Protein AF-A0A375Z1G5-F1 (afdb_monomer_lite)

Secondary structure (DSSP, 8-state):
--HHHHHHHHHHHHHHHHTSEEEEET-STTS--BPPP-TTSEEEEEEEEEETHHHHHHHHHS------SEEEEEEEE--

Structure (mmCIF, N/CA/C/O backbone):
data_AF-A0A375Z1G5-F1
#
_entry.id   AF-A0A375Z1G5-F1
#
loop_
_atom_site.group_PDB
_atom_site.id
_atom_site.type_symbol
_atom_site.label_atom_id
_atom_site.label_alt_id
_atom_site.label_comp_id
_atom_site.label_asym_id
_atom_site.label_entity_id
_atom_site.label_seq_id
_atom_site.pdbx_PDB_ins_code
_atom_site.Cartn_x
_atom_site.Cartn_y
_atom_site.Cartn_z
_atom_site.occupancy
_atom_site.B_iso_or_equiv
_atom_site.auth_seq_id
_atom_site.auth_comp_id
_atom_site.auth_asym_id
_atom_site.auth_atom_id
_atom_site.pdbx_PDB_model_num
ATOM 1 N N . MET A 1 1 ? -27.040 3.320 22.224 1.00 61.25 1 MET A N 1
ATOM 2 C CA . MET A 1 1 ? -25.838 2.574 21.782 1.00 61.25 1 MET A CA 1
ATOM 3 C C . MET A 1 1 ? -24.897 2.468 22.976 1.00 61.25 1 MET A C 1
ATOM 5 O O . MET A 1 1 ? -24.519 3.498 23.518 1.00 61.25 1 MET A O 1
ATOM 9 N N . THR A 1 2 ? -24.614 1.269 23.494 1.00 87.00 2 THR A N 1
ATOM 10 C CA . THR A 1 2 ? -23.722 1.121 24.662 1.00 87.00 2 THR A CA 1
ATOM 11 C C . THR A 1 2 ? -22.288 1.503 24.278 1.00 87.00 2 THR A C 1
ATOM 13 O O . THR A 1 2 ? -21.892 1.319 23.128 1.00 87.00 2 THR A O 1
ATOM 16 N N . LYS A 1 3 ? -21.484 2.016 25.225 1.00 89.69 3 LYS A N 1
ATOM 17 C CA . LYS A 1 3 ? -20.083 2.427 24.969 1.00 89.69 3 LYS A CA 1
ATOM 18 C C . LYS A 1 3 ? -19.274 1.345 24.236 1.00 89.69 3 LYS A C 1
ATOM 20 O O . LYS A 1 3 ? -18.501 1.657 23.340 1.00 89.69 3 LYS A O 1
ATOM 25 N N . LYS A 1 4 ? -19.519 0.070 24.5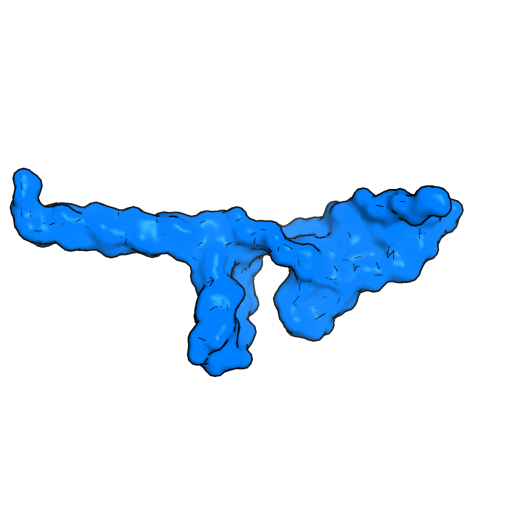63 1.00 93.81 4 LYS A N 1
ATOM 26 C CA . LYS A 1 4 ? -18.889 -1.092 23.915 1.00 93.81 4 LYS A CA 1
ATOM 27 C C . LYS A 1 4 ? -19.213 -1.192 22.421 1.00 93.81 4 LYS A C 1
ATOM 29 O O . LYS A 1 4 ? -18.323 -1.468 21.628 1.00 93.81 4 LYS A O 1
ATOM 34 N N . VAL A 1 5 ? -20.463 -0.931 22.037 1.00 94.31 5 VAL A N 1
ATOM 35 C CA . VAL A 1 5 ? -20.895 -0.965 20.631 1.00 94.31 5 VAL A CA 1
ATOM 36 C C . VAL A 1 5 ? -20.249 0.171 19.843 1.00 94.31 5 VAL A C 1
ATOM 38 O O . VAL A 1 5 ? -19.781 -0.056 18.735 1.00 94.31 5 VAL A O 1
ATOM 41 N N . VAL A 1 6 ? -20.156 1.372 20.423 1.00 95.31 6 VAL A N 1
ATOM 42 C CA . VAL A 1 6 ? -19.481 2.504 19.766 1.00 95.31 6 VAL A CA 1
ATOM 43 C C . VAL A 1 6 ? -18.008 2.185 19.516 1.00 95.31 6 VAL A C 1
ATOM 45 O O . VAL A 1 6 ? -17.531 2.355 18.399 1.00 95.31 6 VAL A O 1
ATOM 48 N N . VAL A 1 7 ? -17.305 1.655 20.521 1.00 96.38 7 VAL A N 1
ATOM 49 C CA . VAL A 1 7 ? -15.898 1.255 20.373 1.00 96.38 7 VAL A CA 1
ATOM 50 C C . VAL A 1 7 ? -15.738 0.188 19.290 1.00 96.38 7 VAL A C 1
ATOM 52 O O . VAL A 1 7 ? -14.868 0.327 18.437 1.00 96.38 7 VAL A O 1
ATOM 55 N N . ALA A 1 8 ? -16.597 -0.834 19.271 1.00 95.94 8 ALA A N 1
ATOM 56 C CA . ALA A 1 8 ? -16.540 -1.879 18.251 1.00 95.94 8 ALA A CA 1
ATOM 57 C C . ALA A 1 8 ? -16.711 -1.312 16.832 1.00 95.94 8 ALA A C 1
ATOM 59 O O . ALA A 1 8 ? -15.933 -1.643 15.942 1.00 95.94 8 ALA A O 1
ATOM 60 N N . VAL A 1 9 ? -17.683 -0.417 16.631 1.00 96.94 9 VAL A N 1
ATOM 61 C CA . VAL A 1 9 ? -17.922 0.223 15.329 1.00 96.94 9 VAL A CA 1
ATOM 62 C C . VAL A 1 9 ? -16.726 1.068 14.896 1.00 96.94 9 VAL A C 1
ATOM 64 O O . VAL A 1 9 ? -16.311 0.979 13.745 1.00 96.94 9 VAL A O 1
ATOM 67 N N . VAL A 1 10 ? -16.139 1.846 15.809 1.00 96.94 10 VAL A N 1
ATOM 68 C CA . VAL A 1 10 ? -14.961 2.672 15.504 1.00 96.94 10 VAL A CA 1
ATOM 69 C C . VAL A 1 10 ? -13.770 1.804 15.103 1.00 96.94 10 VAL A C 1
ATOM 71 O O . VAL A 1 10 ? -13.133 2.072 14.088 1.00 96.94 10 VAL A O 1
ATOM 74 N N . VAL A 1 11 ? -13.493 0.739 15.859 1.00 96.81 11 VAL A N 1
ATOM 75 C CA . VAL A 1 11 ? -12.378 -0.173 15.568 1.00 96.81 11 VAL A CA 1
ATOM 76 C C . VAL A 1 11 ? -12.577 -0.865 14.221 1.00 96.81 11 VAL A C 1
ATOM 78 O O . VAL A 1 11 ? -11.664 -0.873 13.398 1.00 96.81 11 VAL A O 1
ATOM 81 N N . LEU A 1 12 ? -13.772 -1.400 13.959 1.00 97.25 12 LEU A N 1
ATOM 82 C CA . LEU A 1 12 ? -14.077 -2.053 12.685 1.00 97.25 12 LEU A CA 1
ATOM 83 C C . LEU A 1 12 ? -14.010 -1.073 11.509 1.00 97.25 12 LEU A C 1
ATOM 85 O O . LEU A 1 12 ? -13.466 -1.419 10.464 1.00 97.25 12 LEU A O 1
ATOM 89 N N . GLY A 1 13 ? -14.502 0.155 11.686 1.00 97.62 13 GLY A N 1
ATOM 90 C CA . GLY A 1 13 ? -14.397 1.206 10.677 1.00 97.62 13 GLY A CA 1
ATOM 91 C C . GLY A 1 13 ? -12.944 1.547 10.350 1.00 97.62 13 GLY A C 1
ATOM 92 O O . GLY A 1 13 ? -12.576 1.630 9.180 1.00 97.62 13 GLY A O 1
ATOM 93 N N . PHE A 1 14 ? -12.093 1.668 11.371 1.00 97.00 14 PHE A N 1
ATOM 94 C CA . PHE A 1 14 ? -10.670 1.946 11.186 1.00 97.00 14 PHE A CA 1
ATOM 95 C C . PHE A 1 14 ? -9.939 0.805 10.464 1.00 97.00 14 PHE A C 1
ATOM 97 O O . PHE A 1 14 ? -9.175 1.051 9.532 1.00 97.00 14 PHE A O 1
ATOM 104 N N . LEU A 1 15 ? -10.219 -0.450 10.831 1.00 96.25 15 LEU A N 1
ATOM 105 C CA . LEU A 1 15 ? -9.686 -1.618 10.123 1.00 96.25 15 LEU A CA 1
ATOM 106 C C . LEU A 1 15 ? -10.167 -1.671 8.666 1.00 96.25 15 LEU A C 1
ATOM 108 O O . LEU A 1 15 ? -9.380 -1.985 7.776 1.00 96.25 15 LEU A O 1
ATOM 112 N N . GLY A 1 16 ? -11.428 -1.311 8.411 1.00 95.81 16 GLY A N 1
ATOM 113 C CA . GLY A 1 16 ? -11.975 -1.202 7.060 1.00 95.81 16 GLY A CA 1
ATOM 114 C C . GLY A 1 16 ? -11.235 -0.172 6.204 1.00 95.81 16 GLY A C 1
ATOM 115 O O . GLY A 1 16 ? -10.889 -0.468 5.063 1.00 95.81 16 GLY A O 1
ATOM 116 N N . LEU A 1 17 ? -10.921 1.001 6.764 1.00 96.00 17 LEU A N 1
ATOM 117 C CA . LEU A 1 17 ? -10.128 2.033 6.081 1.00 96.00 17 LEU A CA 1
ATOM 118 C C . LEU A 1 17 ? -8.717 1.539 5.737 1.00 96.00 17 LEU A C 1
ATOM 120 O O . LEU A 1 17 ? -8.246 1.739 4.620 1.00 96.00 17 LEU A O 1
ATOM 124 N N . LEU A 1 18 ? -8.056 0.856 6.673 1.00 94.38 18 LEU A N 1
ATOM 125 C CA . LEU A 1 18 ? -6.722 0.286 6.463 1.00 94.38 18 LEU A CA 1
ATOM 126 C C . LEU A 1 18 ? -6.702 -0.828 5.406 1.00 94.38 18 LEU A C 1
ATOM 128 O O . LEU A 1 18 ? -5.681 -1.037 4.749 1.00 94.38 18 LEU A O 1
ATOM 132 N N . ALA A 1 19 ? -7.824 -1.524 5.232 1.00 94.25 19 ALA A N 1
ATOM 133 C CA . ALA A 1 19 ? -7.993 -2.575 4.240 1.00 94.25 19 ALA A CA 1
ATOM 134 C C . ALA A 1 19 ? -8.331 -2.047 2.834 1.00 94.25 19 ALA A C 1
ATOM 136 O O . ALA A 1 19 ? -8.395 -2.859 1.908 1.00 94.25 19 ALA A O 1
ATOM 137 N N . LEU A 1 20 ? -8.543 -0.736 2.648 1.00 95.25 20 LEU A N 1
ATOM 138 C CA . LEU A 1 20 ? -8.861 -0.170 1.337 1.00 95.25 20 LEU A CA 1
ATOM 139 C C . LEU A 1 20 ? -7.723 -0.418 0.334 1.00 95.25 20 LEU A C 1
ATOM 141 O O . LEU A 1 20 ? -6.551 -0.227 0.677 1.00 95.25 20 LEU A O 1
ATOM 145 N N . PRO A 1 21 ? -8.049 -0.826 -0.907 1.00 93.00 21 PRO A N 1
ATOM 146 C CA . PRO A 1 21 ? -7.050 -1.082 -1.928 1.00 93.00 21 PRO A CA 1
ATOM 147 C C . PRO A 1 21 ? -6.456 0.235 -2.431 1.00 93.00 21 PRO A C 1
ATOM 149 O O . PRO A 1 21 ? -7.160 1.068 -3.003 1.00 93.00 21 PRO A O 1
ATOM 152 N N . VAL A 1 22 ? -5.145 0.384 -2.290 1.00 90.00 22 VAL A N 1
ATOM 153 C CA . VAL A 1 22 ? -4.365 1.451 -2.920 1.00 90.00 22 VAL A CA 1
ATOM 154 C C . VAL A 1 22 ? -3.537 0.870 -4.058 1.00 90.00 22 VAL A C 1
ATOM 156 O O . VAL A 1 22 ? -3.003 -0.235 -3.949 1.00 90.00 22 VAL A O 1
ATOM 159 N N . LYS A 1 23 ? -3.480 1.590 -5.182 1.00 86.19 23 LYS A N 1
ATOM 160 C CA . LYS A 1 23 ? -2.674 1.208 -6.344 1.00 86.19 23 LYS A CA 1
ATOM 161 C C . LYS A 1 23 ? -1.301 1.851 -6.207 1.00 86.19 23 LYS A C 1
ATOM 163 O O . LYS A 1 23 ? -1.206 3.074 -6.210 1.00 86.19 23 LYS A O 1
ATOM 168 N N . GLU A 1 24 ? -0.263 1.029 -6.143 1.00 81.19 24 GLU A N 1
ATOM 169 C CA . GLU A 1 24 ? 1.118 1.488 -6.239 1.00 81.19 24 GLU A CA 1
ATOM 170 C C . GLU A 1 24 ? 1.722 1.061 -7.573 1.00 81.19 24 GLU A C 1
ATOM 172 O O . GLU A 1 24 ? 1.725 -0.118 -7.944 1.00 81.19 24 GLU A O 1
ATOM 177 N N . LEU A 1 25 ? 2.208 2.060 -8.307 1.00 76.75 25 LEU A N 1
ATOM 178 C CA . LEU A 1 25 ? 3.030 1.873 -9.495 1.00 76.75 25 LEU A CA 1
ATOM 179 C C . LEU A 1 25 ? 4.417 1.393 -9.069 1.00 76.75 25 LEU A C 1
ATOM 181 O O . LEU A 1 25 ? 4.888 1.725 -7.985 1.00 76.75 25 LEU A O 1
ATOM 185 N N . CYS A 1 26 ? 5.050 0.616 -9.940 1.00 74.88 26 CYS A N 1
ATOM 186 C CA . CYS A 1 26 ? 6.319 -0.071 -9.732 1.00 74.88 26 CYS A CA 1
ATOM 187 C C . CYS A 1 26 ? 6.290 -1.296 -8.807 1.00 74.88 26 CYS A C 1
ATOM 189 O O . CYS A 1 26 ? 7.293 -2.002 -8.744 1.00 74.88 26 CYS A O 1
ATOM 191 N N . GLY A 1 27 ? 5.171 -1.597 -8.136 1.00 62.75 27 GLY A N 1
ATOM 192 C CA . GLY A 1 27 ? 5.136 -2.609 -7.075 1.00 62.75 27 GLY A CA 1
ATOM 193 C C . GLY A 1 27 ? 6.068 -2.262 -5.909 1.00 62.75 27 GLY A C 1
ATOM 194 O O . GLY A 1 27 ? 6.873 -1.336 -5.992 1.00 62.75 27 GLY A O 1
ATOM 195 N N . GLY A 1 28 ? 5.953 -2.976 -4.788 1.00 64.94 28 GLY A N 1
ATOM 196 C CA . GLY A 1 28 ? 6.802 -2.701 -3.622 1.00 64.94 28 GLY A CA 1
ATOM 197 C C . GLY A 1 28 ? 8.312 -2.720 -3.942 1.00 64.94 28 GLY A C 1
ATOM 198 O O . GLY A 1 28 ? 8.749 -3.245 -4.967 1.00 64.94 28 GLY A O 1
ATOM 199 N N . GLN A 1 29 ? 9.130 -2.159 -3.046 1.00 59.03 29 GLN A N 1
ATOM 200 C CA . GLN A 1 29 ? 10.577 -2.013 -3.257 1.00 59.03 29 GLN A CA 1
ATOM 201 C C . GLN A 1 29 ? 11.279 -3.290 -3.748 1.00 59.03 29 GLN A C 1
ATOM 203 O O . GLN A 1 29 ? 11.080 -4.376 -3.203 1.00 59.03 29 GLN A O 1
ATOM 208 N N . GLY A 1 30 ? 12.144 -3.130 -4.756 1.00 59.16 30 GLY A N 1
ATOM 209 C CA . GLY A 1 30 ? 12.930 -4.212 -5.362 1.00 59.16 30 GLY A CA 1
ATOM 210 C C . GLY A 1 30 ? 12.279 -4.885 -6.576 1.00 59.16 30 GLY A C 1
ATOM 211 O O . GLY A 1 30 ? 12.869 -5.795 -7.155 1.00 59.16 30 GLY A O 1
ATOM 212 N N . LYS A 1 31 ? 11.079 -4.453 -6.982 1.00 64.00 31 LYS A N 1
ATOM 213 C CA . LYS A 1 31 ? 10.413 -4.901 -8.212 1.00 64.00 31 LYS A CA 1
ATOM 214 C C . LYS A 1 31 ? 10.864 -4.061 -9.412 1.00 64.00 31 LYS A C 1
ATOM 216 O O . LYS A 1 31 ? 11.145 -2.871 -9.289 1.00 64.00 31 LYS A O 1
ATOM 221 N N . VAL A 1 32 ? 10.920 -4.686 -10.588 1.00 67.56 32 VAL A N 1
ATOM 222 C CA . VAL A 1 32 ? 11.181 -3.982 -11.851 1.00 67.56 32 VAL A CA 1
ATOM 223 C C . VAL A 1 32 ? 9.966 -3.109 -12.163 1.00 67.56 32 VAL A C 1
ATOM 225 O O . VAL A 1 32 ? 8.877 -3.632 -12.388 1.00 67.56 32 VAL A O 1
ATOM 228 N N . CYS A 1 33 ? 10.144 -1.785 -12.126 1.00 76.88 33 CYS A N 1
ATOM 229 C CA . CYS A 1 33 ? 9.032 -0.842 -12.261 1.00 76.88 33 CYS A CA 1
ATOM 230 C C . CYS A 1 33 ? 8.432 -0.822 -13.672 1.00 76.88 33 CYS A C 1
ATOM 232 O O . CYS A 1 33 ? 7.215 -0.742 -13.844 1.00 76.88 33 CYS A O 1
ATOM 234 N N . ALA A 1 34 ? 9.305 -0.870 -14.671 1.00 82.44 34 ALA A N 1
ATOM 235 C CA . ALA A 1 34 ? 8.958 -0.694 -16.066 1.00 82.44 34 ALA A CA 1
ATOM 236 C C . ALA A 1 34 ? 9.859 -1.564 -16.941 1.00 82.44 34 ALA A C 1
ATOM 238 O O . ALA A 1 34 ? 11.021 -1.804 -16.598 1.00 82.44 34 ALA A O 1
ATOM 239 N N . THR A 1 35 ? 9.329 -2.019 -18.071 1.00 81.62 35 THR A N 1
ATOM 240 C CA . THR A 1 35 ? 10.131 -2.633 -19.133 1.00 81.62 35 THR A CA 1
ATOM 241 C C . THR A 1 35 ? 10.735 -1.569 -20.045 1.00 81.62 35 THR A C 1
ATOM 243 O O . THR A 1 35 ? 10.326 -0.407 -20.032 1.00 81.62 35 THR A O 1
ATOM 246 N N . ALA A 1 36 ? 11.690 -1.976 -20.883 1.00 83.75 36 ALA A N 1
ATOM 247 C CA . ALA A 1 36 ? 12.010 -1.205 -22.079 1.00 83.75 36 ALA A CA 1
ATOM 248 C C . ALA A 1 36 ? 10.756 -1.073 -22.979 1.00 83.75 36 ALA A C 1
ATO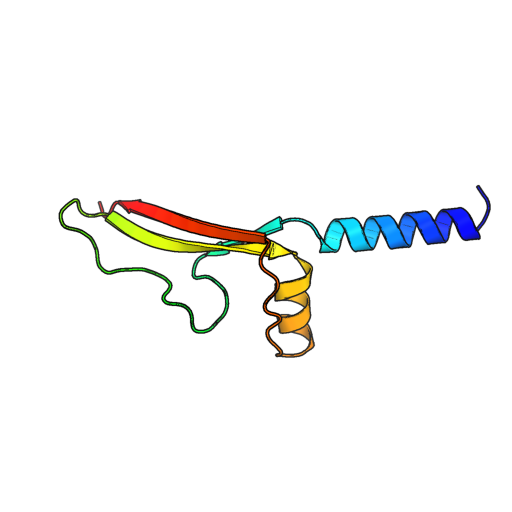M 250 O O . ALA A 1 36 ? 9.839 -1.897 -22.850 1.00 83.75 36 ALA A O 1
ATOM 251 N N . PRO A 1 37 ? 10.703 -0.053 -23.855 1.00 88.31 37 PRO A N 1
ATOM 252 C CA . PRO A 1 37 ? 9.623 0.090 -24.826 1.00 88.31 37 PRO A CA 1
ATOM 253 C C . PRO A 1 37 ? 9.566 -1.143 -25.736 1.00 88.31 37 PRO A C 1
ATOM 255 O O . PRO A 1 37 ? 10.619 -1.621 -26.161 1.00 88.31 37 PRO A O 1
ATOM 258 N N . ASP A 1 38 ? 8.369 -1.654 -26.017 1.00 86.38 38 ASP A N 1
ATOM 259 C CA . AS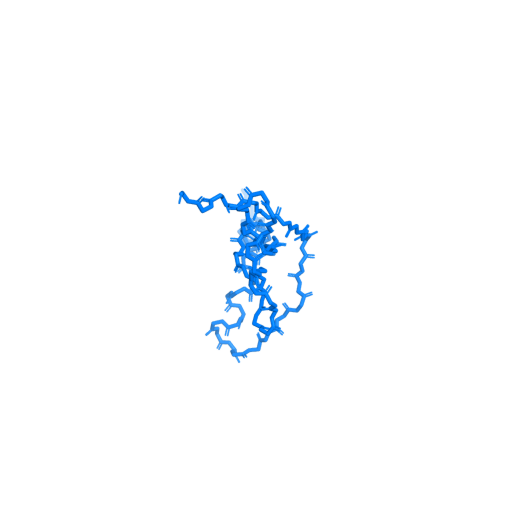P A 1 38 ? 8.180 -2.714 -27.013 1.00 86.38 38 ASP A CA 1
ATOM 260 C C . ASP A 1 38 ? 8.217 -2.175 -28.457 1.00 86.38 38 ASP A C 1
ATOM 262 O O . ASP A 1 38 ? 8.339 -0.968 -28.683 1.00 86.38 38 ASP A O 1
ATOM 266 N N . ASP A 1 39 ? 8.127 -3.080 -29.438 1.00 89.25 39 ASP A N 1
ATOM 267 C CA . ASP A 1 39 ? 8.167 -2.750 -30.872 1.00 89.25 39 ASP A CA 1
ATOM 268 C C . ASP A 1 39 ? 7.024 -1.806 -31.304 1.00 89.25 39 ASP A C 1
ATOM 270 O O . ASP A 1 39 ? 7.151 -1.086 -32.296 1.00 89.25 39 ASP A O 1
ATOM 274 N N . ASP A 1 40 ? 5.936 -1.756 -30.528 1.00 88.31 40 ASP A N 1
ATOM 275 C CA . ASP A 1 40 ? 4.783 -0.873 -30.732 1.00 88.31 40 ASP A CA 1
ATOM 276 C C . ASP A 1 40 ? 4.905 0.466 -29.962 1.00 88.31 40 ASP A C 1
ATOM 278 O O . ASP A 1 40 ? 4.024 1.337 -30.041 1.00 88.31 40 ASP A O 1
ATOM 282 N N . GLY A 1 41 ? 6.007 0.664 -29.228 1.00 87.62 41 GLY A N 1
ATOM 283 C CA . GLY A 1 41 ? 6.317 1.876 -28.472 1.00 87.62 41 GLY A CA 1
ATOM 284 C C . GLY A 1 41 ? 5.617 1.981 -27.112 1.00 87.62 41 GLY A C 1
ATOM 285 O O . GLY A 1 41 ? 5.455 3.092 -26.597 1.00 87.62 41 GLY A O 1
ATOM 286 N N . TYR A 1 42 ? 5.177 0.869 -26.517 1.00 89.12 42 TYR A N 1
ATOM 287 C CA . TYR A 1 42 ? 4.582 0.841 -25.179 1.00 89.12 42 TYR A CA 1
ATOM 288 C C . TYR A 1 42 ? 5.601 0.486 -24.095 1.00 89.12 42 TYR A C 1
ATOM 290 O O . TYR A 1 42 ? 6.380 -0.457 -24.208 1.00 89.12 42 TYR A O 1
ATOM 298 N N . ILE A 1 43 ? 5.536 1.217 -22.982 1.00 88.19 43 ILE A N 1
ATOM 299 C CA . ILE A 1 43 ? 6.192 0.868 -21.722 1.00 88.19 43 ILE A CA 1
ATOM 300 C C . ILE A 1 43 ? 5.198 0.093 -20.863 1.00 88.19 43 ILE A C 1
ATOM 302 O O . ILE A 1 43 ? 4.087 0.566 -20.595 1.00 88.19 43 ILE A O 1
ATOM 306 N N . HIS A 1 44 ? 5.618 -1.076 -20.387 1.00 88.31 44 HIS A N 1
ATOM 307 C CA . HIS A 1 44 ? 4.826 -1.920 -19.501 1.00 88.31 44 HIS A CA 1
ATOM 308 C C . HIS A 1 44 ? 5.187 -1.588 -18.057 1.00 88.31 44 HIS A C 1
ATOM 310 O O . HIS A 1 44 ? 6.251 -1.975 -17.571 1.00 88.31 44 HIS A O 1
ATOM 316 N N . TYR A 1 45 ? 4.308 -0.861 -17.368 1.00 86.75 45 TYR A N 1
ATOM 317 C CA . TYR A 1 45 ? 4.472 -0.519 -15.958 1.00 86.75 45 TYR A CA 1
ATOM 318 C C . TYR A 1 45 ? 3.827 -1.576 -15.075 1.00 86.75 45 TYR A C 1
ATOM 320 O O . TYR A 1 45 ? 2.624 -1.827 -15.153 1.00 86.75 45 TYR A O 1
ATOM 328 N N . TYR A 1 46 ? 4.614 -2.179 -14.193 1.00 85.00 46 TYR A N 1
ATOM 329 C CA . TYR A 1 46 ? 4.084 -3.099 -13.199 1.00 85.00 46 TYR A CA 1
ATOM 330 C C . TYR A 1 46 ? 3.365 -2.316 -12.094 1.00 85.00 46 TYR A C 1
ATOM 332 O O . TYR A 1 46 ? 3.878 -1.310 -11.603 1.00 85.00 46 TYR A O 1
ATOM 340 N N . TYR A 1 47 ? 2.185 -2.776 -11.678 1.00 86.69 47 TYR A N 1
ATOM 341 C CA . TYR A 1 47 ? 1.477 -2.206 -10.535 1.00 86.69 47 TYR A CA 1
ATOM 342 C C . TYR A 1 47 ? 0.981 -3.291 -9.581 1.00 86.69 47 TYR A C 1
ATOM 344 O O . TYR A 1 47 ? 0.616 -4.402 -9.978 1.00 86.69 47 TYR A O 1
ATOM 352 N N . GLU A 1 48 ? 0.898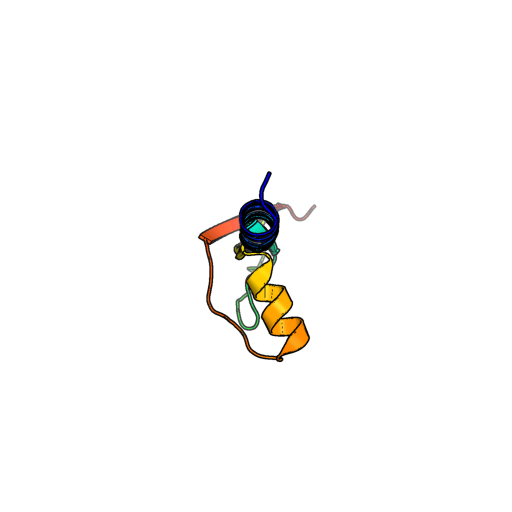 -2.931 -8.304 1.00 87.69 48 GLU A N 1
ATOM 353 C CA . GLU A 1 48 ? 0.314 -3.766 -7.260 1.00 87.69 48 GLU A CA 1
ATOM 354 C C . GLU A 1 48 ? -0.805 -2.996 -6.556 1.00 87.69 48 GLU A C 1
ATOM 356 O O . GLU A 1 48 ? -0.699 -1.804 -6.274 1.00 87.69 48 GLU A O 1
ATOM 361 N N . LYS A 1 49 ? -1.913 -3.685 -6.291 1.00 90.94 49 LYS A N 1
ATOM 362 C CA . LYS A 1 49 ? -2.966 -3.212 -5.397 1.00 90.94 49 LYS A CA 1
ATOM 363 C C . LYS A 1 49 ? -2.748 -3.860 -4.043 1.00 90.94 49 LYS A C 1
ATOM 365 O O . LYS A 1 49 ? -2.841 -5.083 -3.930 1.00 90.94 49 LYS A O 1
ATOM 370 N N . GLN A 1 50 ? -2.490 -3.050 -3.032 1.00 91.19 50 GLN A N 1
ATOM 371 C CA . GLN A 1 50 ? -2.238 -3.495 -1.664 1.00 91.19 50 GLN A CA 1
ATOM 372 C C . GLN A 1 50 ? -3.147 -2.745 -0.687 1.00 91.19 50 GLN A C 1
ATOM 374 O O . GLN A 1 50 ? -3.663 -1.685 -1.042 1.00 91.19 50 GLN A O 1
ATOM 379 N N . PRO A 1 51 ? -3.402 -3.276 0.519 1.00 93.06 51 PRO A N 1
ATOM 380 C CA . PRO A 1 51 ? -4.085 -2.505 1.546 1.00 93.06 51 PRO A CA 1
ATOM 381 C C . PRO A 1 51 ? -3.264 -1.267 1.913 1.00 93.06 51 PRO A C 1
ATOM 383 O O . PRO A 1 51 ? -2.038 -1.344 1.995 1.00 93.06 51 PRO A O 1
ATOM 386 N N . LEU A 1 52 ? -3.941 -0.151 2.201 1.00 92.44 52 LEU A N 1
ATOM 387 C CA . LEU A 1 52 ? -3.322 1.086 2.706 1.00 92.44 52 LEU A CA 1
ATOM 388 C C . LEU A 1 52 ? -2.405 0.832 3.915 1.00 92.44 52 LEU A C 1
ATOM 390 O O . LEU A 1 52 ? -1.411 1.528 4.119 1.00 92.44 52 LEU A O 1
ATOM 394 N N . LEU A 1 53 ? -2.717 -0.197 4.701 1.00 92.44 53 LEU A N 1
ATOM 395 C CA . LEU A 1 53 ? -1.886 -0.657 5.804 1.00 92.44 53 LEU A CA 1
ATOM 396 C C . LEU A 1 53 ? -0.435 -0.969 5.396 1.00 92.44 53 LEU A C 1
ATOM 398 O O . LEU A 1 53 ? 0.478 -0.669 6.160 1.00 92.44 53 LEU A O 1
ATOM 402 N N . THR A 1 54 ? -0.204 -1.563 4.223 1.00 90.31 54 THR A N 1
ATOM 403 C CA . THR A 1 54 ? 1.129 -2.011 3.792 1.00 90.31 54 THR A CA 1
ATOM 404 C C . THR A 1 54 ? 2.145 -0.861 3.708 1.00 90.31 54 THR A C 1
ATOM 406 O O . THR A 1 54 ? 3.163 -0.932 4.406 1.00 90.31 54 THR A O 1
ATOM 409 N N . PRO A 1 55 ? 1.901 0.221 2.939 1.00 86.62 55 PRO A N 1
ATOM 410 C CA . PRO A 1 55 ? 2.827 1.350 2.885 1.00 86.62 55 PRO A CA 1
ATOM 411 C C . PRO A 1 55 ? 2.916 2.110 4.215 1.00 86.62 55 PRO A C 1
ATOM 413 O O . PRO A 1 55 ? 3.984 2.619 4.550 1.00 86.62 55 PRO A O 1
ATOM 416 N N . LEU A 1 56 ? 1.845 2.144 5.020 1.00 89.94 56 LEU A N 1
ATOM 417 C CA . LEU A 1 56 ? 1.875 2.756 6.355 1.00 89.94 56 LEU A CA 1
ATOM 418 C C . LEU A 1 56 ? 2.813 2.013 7.313 1.00 89.94 56 LEU 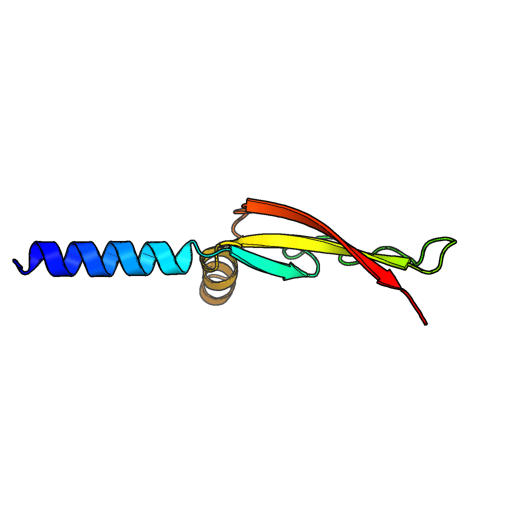A C 1
ATOM 420 O O . LEU A 1 56 ? 3.616 2.645 7.999 1.00 89.94 56 LEU A O 1
ATOM 424 N N . ILE A 1 57 ? 2.753 0.677 7.348 1.00 91.00 57 ILE A N 1
ATOM 425 C CA . ILE A 1 57 ? 3.680 -0.124 8.158 1.00 91.00 57 ILE A CA 1
ATOM 426 C C . ILE A 1 57 ? 5.114 0.135 7.706 1.00 91.00 57 ILE A C 1
ATOM 428 O O . ILE A 1 57 ? 5.984 0.314 8.560 1.00 91.00 57 ILE A O 1
ATOM 432 N N . TYR A 1 58 ? 5.364 0.199 6.397 1.00 88.00 58 TYR A N 1
ATOM 433 C CA . TYR A 1 58 ? 6.694 0.508 5.882 1.00 88.00 58 TYR A CA 1
ATOM 434 C C . TYR A 1 58 ? 7.175 1.891 6.335 1.00 88.00 58 TYR A C 1
ATOM 436 O O . TYR A 1 58 ? 8.274 2.003 6.872 1.00 88.00 58 TYR A O 1
ATOM 444 N N . ALA A 1 59 ? 6.343 2.925 6.203 1.00 88.44 59 ALA A N 1
ATOM 445 C CA . ALA A 1 59 ? 6.694 4.281 6.618 1.00 88.44 59 ALA A CA 1
ATOM 446 C C . ALA A 1 59 ? 7.022 4.382 8.120 1.00 88.44 59 ALA A C 1
ATOM 448 O O . ALA A 1 59 ? 7.899 5.149 8.506 1.00 88.44 59 ALA A O 1
ATOM 449 N N . ILE A 1 60 ? 6.340 3.600 8.964 1.00 92.69 60 ILE A N 1
ATOM 450 C CA . ILE A 1 60 ? 6.518 3.632 10.425 1.00 92.69 60 ILE A CA 1
ATOM 451 C C . ILE A 1 60 ? 7.687 2.750 10.882 1.00 92.69 60 ILE A C 1
ATOM 453 O O . ILE A 1 60 ? 8.430 3.118 11.788 1.00 92.69 60 ILE A O 1
ATOM 457 N N . THR A 1 61 ? 7.829 1.557 10.302 1.00 92.25 61 THR A N 1
ATOM 458 C CA . THR A 1 61 ? 8.734 0.509 10.813 1.00 92.25 61 THR A CA 1
ATOM 459 C C . THR A 1 61 ? 9.967 0.277 9.944 1.00 92.25 61 THR A C 1
ATOM 461 O O . THR A 1 61 ? 10.873 -0.446 10.355 1.00 92.25 61 THR A O 1
ATOM 464 N N . GLY A 1 62 ? 9.988 0.814 8.724 1.00 87.50 62 GLY A N 1
ATOM 465 C CA . GLY A 1 62 ? 10.982 0.502 7.697 1.00 87.50 62 GLY A CA 1
ATOM 466 C C . GLY A 1 62 ? 10.899 -0.931 7.157 1.00 87.50 62 GLY A C 1
ATOM 467 O O . GLY A 1 62 ? 11.737 -1.324 6.347 1.00 87.50 62 GLY A O 1
ATOM 468 N N . ARG A 1 63 ? 9.922 -1.739 7.597 1.00 84.62 63 ARG A N 1
ATOM 469 C CA . ARG A 1 63 ? 9.765 -3.137 7.177 1.00 84.62 63 ARG A CA 1
ATOM 470 C C . ARG A 1 63 ? 8.729 -3.263 6.075 1.00 84.62 63 ARG A C 1
ATOM 472 O O . ARG A 1 63 ? 7.634 -2.714 6.173 1.00 84.62 63 ARG A O 1
ATOM 479 N N . SER A 1 64 ? 9.068 -4.021 5.039 1.00 79.12 64 SER A N 1
ATOM 480 C CA . SER A 1 64 ? 8.126 -4.369 3.983 1.00 79.12 64 SER A CA 1
ATOM 481 C C . SER A 1 64 ? 7.199 -5.490 4.448 1.00 79.12 64 SER A C 1
ATOM 483 O O . SER A 1 64 ? 7.631 -6.485 5.032 1.00 79.12 64 SER A O 1
ATOM 485 N N . VAL A 1 65 ? 5.905 -5.330 4.182 1.00 82.50 65 VAL A N 1
ATOM 486 C CA . VAL A 1 65 ? 4.898 -6.364 4.428 1.00 82.50 65 VAL A CA 1
ATOM 487 C C . VAL A 1 65 ? 4.403 -6.864 3.072 1.00 82.50 65 VAL A C 1
ATOM 489 O O . VAL A 1 65 ? 3.885 -6.063 2.299 1.00 82.50 65 VAL A O 1
ATOM 492 N N . PRO A 1 66 ? 4.539 -8.159 2.740 1.00 81.75 66 PRO A N 1
ATOM 493 C CA . PRO A 1 66 ? 4.187 -8.677 1.417 1.00 81.75 66 PRO A CA 1
ATOM 494 C C . PRO A 1 66 ? 2.676 -8.948 1.282 1.00 81.75 66 PRO A C 1
ATOM 496 O O . PRO A 1 66 ? 2.261 -10.022 0.851 1.00 81.75 66 PRO A O 1
ATOM 499 N N . LEU A 1 67 ? 1.838 -7.985 1.673 1.00 85.88 67 LEU A N 1
ATOM 500 C CA . LEU A 1 67 ? 0.380 -8.058 1.564 1.00 85.88 67 LEU A CA 1
ATOM 501 C C . LEU A 1 67 ? -0.064 -7.382 0.267 1.00 85.88 67 LEU A C 1
ATOM 503 O O . LEU A 1 67 ? -0.013 -6.162 0.151 1.00 85.88 67 LEU A O 1
ATOM 507 N N . VAL A 1 68 ? -0.507 -8.185 -0.702 1.00 87.31 68 VAL A N 1
ATOM 508 C CA . VAL A 1 68 ? -0.950 -7.723 -2.024 1.00 87.31 68 VAL A CA 1
ATOM 509 C C . VAL A 1 68 ? -2.282 -8.385 -2.361 1.00 87.31 68 VAL A C 1
ATOM 511 O O . VAL A 1 68 ? -2.403 -9.603 -2.270 1.00 87.31 68 VAL A O 1
ATOM 514 N N . TYR A 1 69 ? -3.271 -7.591 -2.770 1.00 89.88 69 TYR A N 1
ATOM 515 C CA . TYR A 1 69 ? -4.574 -8.089 -3.215 1.00 89.88 69 TYR A CA 1
ATOM 516 C C . TYR A 1 69 ? -4.567 -8.498 -4.685 1.00 89.88 69 TYR A C 1
ATOM 518 O O . TYR A 1 69 ? -5.131 -9.525 -5.044 1.00 89.88 69 TYR A O 1
ATOM 526 N N . SER A 1 70 ? -3.951 -7.687 -5.547 1.00 90.19 70 SER A N 1
ATOM 527 C CA . SER A 1 70 ? -3.889 -7.946 -6.987 1.00 90.19 70 SER A CA 1
ATOM 528 C C . SER A 1 70 ? -2.642 -7.322 -7.591 1.00 90.19 70 SER A C 1
ATOM 530 O O . SER A 1 70 ? -2.115 -6.339 -7.078 1.00 90.19 70 SER A O 1
ATOM 532 N N . ARG A 1 71 ? -2.191 -7.876 -8.712 1.00 87.12 71 ARG A N 1
ATOM 533 C CA . ARG A 1 71 ? -1.025 -7.417 -9.475 1.00 87.12 71 ARG A CA 1
ATOM 534 C C . ARG A 1 71 ? -1.428 -7.274 -10.936 1.00 87.12 71 ARG A C 1
ATOM 536 O O . ARG A 1 71 ? -2.366 -7.944 -11.366 1.00 87.12 71 ARG A O 1
ATOM 543 N N . GLY A 1 72 ? -0.753 -6.413 -11.682 1.00 87.06 72 GLY A N 1
ATOM 544 C CA . GLY A 1 72 ? -1.036 -6.241 -13.100 1.00 87.06 72 GLY A CA 1
ATOM 545 C C . GLY A 1 72 ? -0.001 -5.386 -13.811 1.00 87.06 72 GLY A C 1
ATOM 546 O O . GLY A 1 72 ? 0.991 -4.961 -13.220 1.00 87.06 72 GLY A O 1
ATOM 547 N N . ILE A 1 73 ? -0.257 -5.158 -15.095 1.00 87.56 73 ILE A N 1
ATOM 548 C CA . ILE A 1 73 ? 0.570 -4.336 -15.973 1.00 87.56 73 ILE A CA 1
ATOM 549 C C . ILE A 1 73 ? -0.304 -3.224 -16.544 1.00 87.56 73 ILE A C 1
ATOM 551 O O . ILE A 1 73 ? -1.459 -3.452 -16.907 1.00 87.56 73 ILE A O 1
ATOM 555 N N . GLU A 1 74 ? 0.239 -2.017 -16.586 1.00 87.44 74 GLU A N 1
ATOM 556 C CA . GLU A 1 74 ? -0.377 -0.841 -17.180 1.00 87.44 74 GLU A CA 1
ATOM 557 C C . GLU A 1 74 ? 0.494 -0.334 -18.327 1.00 87.44 74 GLU A C 1
ATOM 559 O O . GLU A 1 74 ? 1.687 -0.082 -18.158 1.00 87.44 74 GLU A O 1
ATOM 564 N N . LEU A 1 75 ? -0.107 -0.201 -19.506 1.00 87.25 75 LEU A N 1
ATOM 565 C CA . LEU A 1 75 ? 0.585 0.206 -20.723 1.00 87.25 75 LEU A CA 1
ATOM 566 C C . LEU A 1 75 ? 0.584 1.727 -20.838 1.00 87.25 75 LEU A C 1
ATOM 568 O O . LEU A 1 75 ? -0.471 2.356 -20.774 1.00 87.25 75 LEU A O 1
ATOM 572 N N . HIS A 1 76 ? 1.755 2.307 -21.067 1.00 86.12 76 HIS A N 1
ATOM 573 C CA . HIS A 1 76 ? 1.899 3.724 -21.386 1.00 86.12 76 HIS A CA 1
ATOM 574 C C . HIS A 1 76 ? 2.635 3.864 -22.710 1.00 86.12 76 HIS A C 1
ATOM 576 O O . HIS A 1 76 ? 3.749 3.369 -22.862 1.00 86.12 76 HIS A O 1
ATOM 582 N N . LYS A 1 77 ? 2.015 4.542 -23.675 1.00 85.38 77 LYS A N 1
ATOM 583 C CA . LYS A 1 77 ? 2.621 4.763 -24.986 1.00 85.38 77 LYS A CA 1
ATOM 584 C C . LYS A 1 77 ? 3.623 5.909 -24.924 1.00 85.38 77 LYS A C 1
ATOM 586 O O . LYS A 1 77 ? 3.304 6.981 -24.406 1.00 85.38 77 LYS A O 1
ATOM 591 N N . ILE A 1 78 ? 4.804 5.692 -25.483 1.00 81.12 78 ILE A N 1
ATOM 592 C CA . ILE A 1 78 ? 5.789 6.749 -25.686 1.00 81.12 78 ILE A CA 1
ATOM 593 C C . ILE A 1 78 ? 5.387 7.488 -26.956 1.00 81.12 78 ILE A C 1
ATOM 595 O O . ILE A 1 78 ? 5.084 6.871 -27.976 1.00 81.12 78 ILE A O 1
ATOM 599 N N . ARG A 1 79 ? 5.266 8.804 -26.833 1.00 73.19 79 ARG A N 1
ATOM 600 C CA . ARG A 1 79 ? 4.764 9.685 -27.883 1.00 73.19 79 ARG A CA 1
ATOM 601 C C . ARG A 1 79 ? 5.653 9.695 -29.118 1.00 73.19 79 ARG A C 1
ATOM 603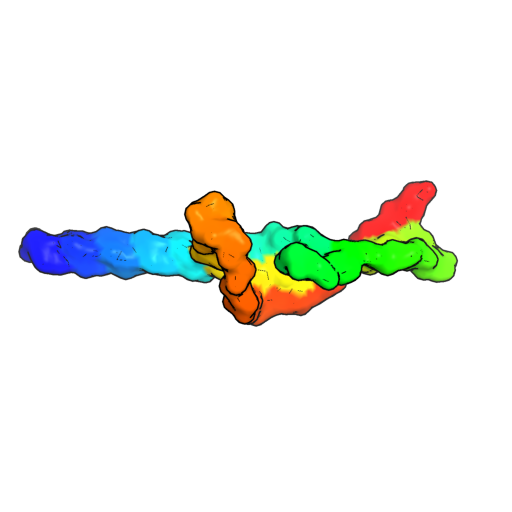 O O . ARG A 1 79 ? 6.885 9.771 -28.927 1.00 73.19 79 ARG A O 1
#

Foldseek 3Di:
DDPVVVVVVVVVVVVVQQQDWDKDQQPPPPHRQWDDQDPQQKIKGKIFTFGNNQVVCCVVPVDGDPGTDDIDIDIDGDD

pLDDT: mean 86.51, std 9.19, range [59.03, 97.62]

Sequence (79 aa):
MTKKVVVAVVVLGFLGLLALPVKELCGGQGKVCATAPDDDGYIHYYYEKQPLLTPLIYAITGRSVPLVYSRGIELHKIR

Radius of gyration: 17.87 Å; chains: 1; bounding box: 39×18×56 Å

Organism: Mycobacterium shimoidei (NCBI:txid29313)